Protein 1RYQ (pdb70)

Organism: Pyrococcus furiosus (strain ATCC 43587 / DSM 3638 / JCM 8422 / Vc1) (NCBI:txid186497)

Seque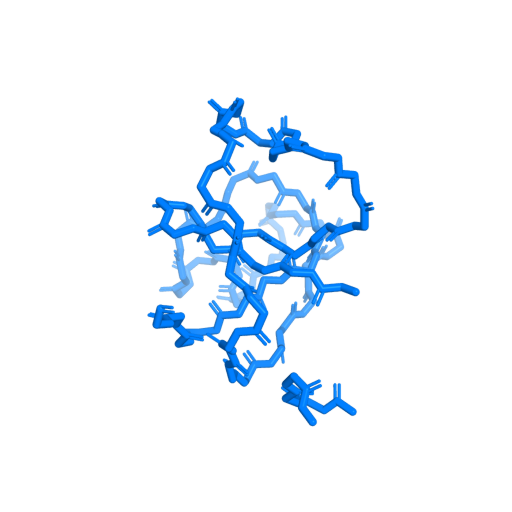nce (64 aa):
HHHHHEKACRHCHYITSEDRCPVCGSRDLSEEWFDLVIIVDVENSEIAKKIGAKVPGKYAIRVR

GO terms:
  GO:0005515 protein binding (F, IPI)

Foldseek 3Di:
DDFDDDWAAPPQFADDPDCADPPPGHNRTHDGFDDKDFFDDLVPDPVCVVSVPDDGGIGGPGHD

Structure (mmCIF, N/CA/C/O backbone):
data_1RYQ
#
_entry.id   1RYQ
#
_cell.length_a   45.534
_cell.length_b   45.534
_cell.length_c   50.760
_cell.angle_alpha   90.00
_cell.angle_beta   90.00
_cell.angle_gamma   120.00
#
_symmetry.space_group_name_H-M   'P 32 2 1'
#
loop_
_entity.id
_entity.type
_entity.pdbx_description
1 polymer "DNA-directed RNA polymerase, subunit e''"
2 non-polymer 'ZINC ION'
3 water water
#
loop_
_atom_site.group_PDB
_atom_site.id
_atom_site.type_symbol
_atom_site.label_atom_id
_atom_site.label_alt_id
_atom_site.label_comp_id
_atom_site.label_asym_id
_atom_site.label_entity_id
_atom_site.label_seq_id
_atom_site.pdbx_PDB_ins_code
_atom_site.Cartn_x
_atom_site.Cartn_y
_atom_site.Cartn_z
_atom_site.occupancy
_atom_site.B_iso_or_equiv
_atom_site.auth_seq_id
_atom_site.auth_comp_id
_atom_site.auth_asym_id
_atom_site.auth_atom_id
_atom_site.pdbx_PDB_model_num
ATOM 1 C CA . HIS A 1 3 ? 34.587 8.497 -15.000 1.00 39.03 -5 HIS A CA 1
ATOM 2 C C . HIS A 1 3 ? 33.358 8.495 -14.097 1.00 37.23 -5 HIS A C 1
ATOM 3 O O . HIS A 1 3 ? 33.429 8.890 -12.920 1.00 39.64 -5 HIS A O 1
ATOM 4 N N . HIS A 1 4 ? 32.236 8.034 -14.651 1.00 36.06 -4 HIS A N 1
ATOM 5 C CA . HIS A 1 4 ? 30.976 7.961 -13.912 1.00 30.51 -4 HIS A CA 1
ATOM 6 C C . HIS A 1 4 ? 30.912 6.715 -13.025 1.00 27.48 -4 HIS A C 1
ATOM 7 O O . HIS A 1 4 ? 30.030 6.610 -12.213 1.00 25.75 -4 HIS A O 1
ATOM 14 N N . HIS A 1 5 ? 31.842 5.775 -13.189 1.00 25.19 -3 HIS A N 1
ATOM 15 C CA . HIS A 1 5 ? 31.888 4.561 -12.350 1.00 21.40 -3 HIS A CA 1
ATOM 16 C C . HIS A 1 5 ? 33.265 4.341 -11.749 1.00 22.35 -3 HIS A C 1
ATOM 17 O O . HIS A 1 5 ? 34.223 5.011 -12.119 1.00 22.94 -3 HIS A O 1
ATOM 24 N N . HIS A 1 6 ? 33.354 3.379 -10.835 1.00 19.39 -2 HIS A N 1
ATOM 25 C CA . HIS A 1 6 ? 34.602 3.056 -10.152 1.00 21.40 -2 HIS A CA 1
ATOM 26 C C . HIS A 1 6 ? 35.775 2.700 -11.078 1.00 24.81 -2 HIS A C 1
ATOM 27 O O . HIS A 1 6 ? 36.925 2.991 -10.742 1.00 30.15 -2 HIS A O 1
ATOM 34 N N . HIS A 1 7 ? 35.476 2.094 -12.231 1.00 25.24 -1 HIS A N 1
ATOM 35 C CA . HIS A 1 7 ? 36.516 1.638 -13.160 1.00 29.38 -1 HIS A CA 1
ATOM 36 N N . GLU A 1 11 ? 39.308 6.603 -5.165 1.00 25.74 3 GLU A N 1
ATOM 37 C CA . GLU A 1 11 ? 37.901 6.961 -4.786 1.00 24.58 3 GLU A CA 1
ATOM 38 C C . GLU A 1 11 ? 37.056 5.728 -4.466 1.00 22.02 3 GLU A C 1
ATOM 39 O O . GLU A 1 11 ? 36.855 4.842 -5.310 1.00 21.55 3 GLU A O 1
ATOM 42 N N . LYS A 1 12 ? 36.537 5.709 -3.239 1.00 18.91 4 LYS A N 1
ATOM 43 C CA . LYS A 1 12 ? 35.701 4.610 -2.763 1.00 17.46 4 LYS A CA 1
ATOM 44 C C . LYS A 1 12 ? 34.375 5.188 -2.292 1.00 14.13 4 LYS A C 1
ATOM 45 O O . LYS A 1 12 ? 34.302 6.349 -1.858 1.00 17.37 4 LYS A O 1
ATOM 51 N N . ALA A 1 13 ? 33.331 4.367 -2.334 1.00 13.97 5 ALA A N 1
ATOM 52 C CA . ALA A 1 13 ? 31.998 4.828 -1.935 1.00 13.63 5 ALA A CA 1
ATOM 53 C C . ALA A 1 13 ? 31.598 4.174 -0.623 1.00 13.25 5 ALA A C 1
ATOM 54 O O . ALA A 1 13 ? 31.819 2.967 -0.414 1.00 14.02 5 ALA A O 1
ATOM 56 N N . CYS A 1 14 ? 30.974 4.960 0.240 1.00 11.88 6 CYS A N 1
ATOM 57 C CA . CYS A 1 14 ? 30.500 4.439 1.510 1.00 11.72 6 CYS A CA 1
ATOM 58 C C . CYS A 1 14 ? 29.322 3.474 1.315 1.00 12.63 6 CYS A C 1
ATOM 59 O O . CYS A 1 14 ? 28.330 3.823 0.659 1.00 12.37 6 CYS A O 1
ATOM 62 N N . ARG A 1 15 ? 29.424 2.298 1.916 1.00 11.61 7 ARG A N 1
ATOM 63 C CA . ARG A 1 15 ? 28.349 1.330 1.818 1.00 12.53 7 ARG A CA 1
ATOM 64 C C . ARG A 1 15 ? 27.068 1.734 2.548 1.00 13.45 7 ARG A C 1
ATOM 65 O O . ARG A 1 15 ? 26.001 1.161 2.266 1.00 16.60 7 ARG A O 1
ATOM 73 N N . HIS A 1 16 ? 27.124 2.721 3.435 1.00 11.79 8 HIS A N 1
ATOM 74 C CA . HIS A 1 16 ? 25.947 3.116 4.209 1.00 12.22 8 HIS A CA 1
ATOM 75 C C . HIS A 1 16 ? 25.265 4.370 3.685 1.00 14.49 8 HIS A C 1
ATOM 76 O O . HIS A 1 16 ? 24.032 4.430 3.676 1.00 18.27 8 HIS A O 1
ATOM 83 N N . CYS A 1 17 ? 26.028 5.360 3.222 1.00 11.64 9 CYS A N 1
ATOM 84 C CA . CYS A 1 17 ? 25.405 6.608 2.763 1.00 13.22 9 CYS A CA 1
ATOM 85 C C . CYS A 1 17 ? 25.798 6.945 1.325 1.00 10.80 9 CYS A C 1
ATOM 86 O O . CYS A 1 17 ? 25.299 7.928 0.811 1.00 12.72 9 CYS A O 1
ATOM 89 N N . HIS A 1 18 ? 26.673 6.151 0.713 1.00 10.51 10 HIS A N 1
ATOM 90 C CA . HIS A 1 18 ? 27.041 6.292 -0.704 1.00 11.72 10 HIS A CA 1
ATOM 91 C C . HIS A 1 18 ? 27.917 7.475 -1.075 1.00 11.08 10 HIS A C 1
ATOM 92 O O . HIS A 1 18 ? 28.22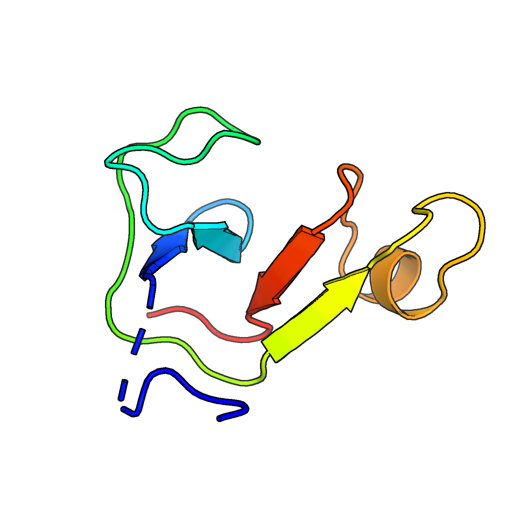3 7.661 -2.264 1.00 11.92 10 HIS A O 1
ATOM 99 N N . TYR A 1 19 ? 28.430 8.208 -0.099 1.00 11.51 11 TYR A N 1
ATOM 100 C CA . TYR A 1 19 ? 29.335 9.310 -0.395 1.00 11.51 11 TYR A CA 1
ATOM 101 C C . TYR A 1 19 ? 30.640 8.752 -0.928 1.00 11.51 11 TYR A C 1
ATOM 102 O O . TYR A 1 19 ? 31.125 7.682 -0.479 1.00 11.93 11 TYR A O 1
ATOM 111 N N . ILE A 1 20 ? 31.224 9.468 -1.886 1.00 12.30 12 ILE A N 1
ATOM 112 C CA . ILE A 1 20 ? 32.496 9.036 -2.487 1.00 14.25 12 ILE A CA 1
ATOM 113 C C . ILE A 1 20 ? 33.662 9.852 -1.933 1.00 15.42 12 ILE A C 1
ATOM 114 O O . ILE A 1 20 ? 33.594 11.087 -1.922 1.00 17.53 12 ILE A O 1
ATOM 119 N N . THR A 1 21 ? 34.676 9.151 -1.425 1.00 14.83 13 THR A N 1
ATOM 120 C CA . THR A 1 21 ? 35.814 9.787 -0.747 1.00 16.00 13 THR A CA 1
ATOM 121 C C . THR A 1 21 ? 37.107 9.054 -1.066 1.00 16.61 13 THR A C 1
ATOM 122 O O . THR A 1 21 ? 37.100 7.868 -1.382 1.00 17.59 13 THR A O 1
ATOM 126 N N . SER A 1 22 ? 38.215 9.793 -0.954 1.00 23.09 14 SER A N 1
ATOM 127 C CA . SER A 1 22 ? 39.557 9.194 -0.996 1.00 23.75 14 SER A CA 1
ATOM 128 C C . SER A 1 22 ? 40.139 8.996 0.415 1.00 26.59 14 SER A C 1
ATOM 129 O O . SER A 1 22 ? 41.240 8.474 0.560 1.00 28.84 14 SER A O 1
ATOM 132 N N . GLU A 1 23 ? 39.396 9.414 1.443 1.00 23.48 15 GLU A N 1
ATOM 133 C CA . GLU A 1 23 ? 39.781 9.241 2.853 1.00 23.31 15 GLU A CA 1
ATOM 134 C C . GLU A 1 23 ? 39.569 7.819 3.344 1.00 24.20 15 GLU A C 1
ATOM 135 O O . GLU A 1 23 ? 38.957 7.014 2.651 1.00 24.48 15 GLU A O 1
ATOM 141 N N . ASP A 1 24 ? 40.094 7.486 4.529 1.00 23.77 16 ASP A N 1
ATOM 142 C CA . ASP A 1 24 ? 39.992 6.108 5.006 1.00 26.30 16 ASP A CA 1
ATOM 143 C C . ASP A 1 24 ? 38.698 5.883 5.761 1.00 23.24 16 ASP A C 1
ATOM 144 O O . ASP A 1 24 ? 38.437 4.789 6.253 1.00 25.37 16 ASP A O 1
ATOM 146 N N . ARG A 1 25 ? 37.883 6.927 5.856 1.00 19.91 17 ARG A N 1
ATOM 147 C CA . ARG A 1 25 ? 36.553 6.804 6.451 1.00 20.90 17 ARG A CA 1
ATOM 148 C C . ARG A 1 25 ? 35.637 7.836 5.827 1.00 18.14 17 ARG A C 1
ATOM 149 O O . ARG A 1 25 ? 36.074 8.880 5.355 1.00 16.77 17 ARG A O 1
ATOM 156 N N . CYS A 1 26 ? 34.352 7.529 5.801 1.00 14.15 18 CYS A N 1
ATOM 157 C CA . CYS A 1 26 ? 33.381 8.411 5.215 1.00 13.59 18 CYS A CA 1
ATOM 158 C C . CYS A 1 26 ? 33.221 9.671 6.071 1.00 14.33 18 CYS A C 1
ATOM 159 O O . CYS A 1 26 ? 32.900 9.553 7.268 1.00 15.01 18 CYS A O 1
ATOM 162 N N . PRO A 1 27 ? 33.396 10.870 5.491 1.00 13.96 19 PRO A N 1
ATOM 163 C CA . PRO A 1 27 ? 33.199 12.101 6.271 1.00 15.44 19 PRO A CA 1
ATOM 164 C C . PRO A 1 27 ? 31.750 12.379 6.645 1.00 14.17 19 PRO A C 1
ATOM 165 O O . PRO A 1 27 ? 31.486 13.124 7.591 1.00 15.65 19 PRO A O 1
ATOM 169 N N . VAL A 1 28 ? 30.812 11.772 5.913 1.00 12.96 20 VAL A N 1
ATOM 170 C CA . VAL A 1 28 ? 29.400 12.047 6.152 1.00 14.20 20 VAL A CA 1
ATOM 171 C C . VAL A 1 28 ? 28.864 11.282 7.371 1.00 12.85 20 VAL A C 1
ATOM 172 O O . VAL A 1 28 ? 28.383 11.902 8.334 1.00 12.22 20 VAL A O 1
ATOM 176 N N . CYS A 1 29 ? 28.993 9.963 7.357 1.00 12.46 21 CYS A N 1
ATOM 177 C CA . CYS A 1 29 ? 28.433 9.133 8.435 1.00 10.95 21 CYS A CA 1
ATOM 178 C C . CYS A 1 29 ? 29.500 8.588 9.356 1.00 11.96 21 CYS A C 1
ATOM 179 O O . CYS A 1 29 ? 29.175 7.994 10.390 1.00 12.12 21 CYS A O 1
ATOM 182 N N . GLY A 1 30 ? 30.781 8.718 8.995 1.00 12.17 22 GLY A N 1
ATOM 183 C CA . GLY A 1 30 ? 31.873 8.183 9.815 1.00 12.07 22 GLY A CA 1
ATOM 184 C C . GLY A 1 30 ? 32.271 6.737 9.539 1.00 13.23 22 GLY A C 1
ATOM 185 O O . GLY A 1 30 ? 33.230 6.272 10.123 1.00 14.27 22 GLY A O 1
ATOM 186 N N . SER A 1 31 ? 31.565 6.009 8.666 1.00 11.51 23 SER A N 1
ATOM 187 C CA . SER A 1 31 ? 31.863 4.598 8.487 1.00 11.96 23 SER A CA 1
ATOM 188 C C . SER A 1 31 ? 33.222 4.334 7.829 1.00 12.68 23 SER A C 1
ATOM 189 O O . SER A 1 31 ? 33.670 5.098 6.944 1.00 14.11 23 SER A O 1
ATOM 192 N N . ARG A 1 32 ? 33.808 3.202 8.187 1.00 13.31 24 ARG A N 1
ATOM 193 C CA . ARG A 1 32 ? 34.999 2.708 7.510 1.00 13.89 24 ARG A CA 1
ATOM 194 C C . ARG A 1 32 ? 34.651 1.764 6.365 1.00 13.92 24 ARG A C 1
ATOM 195 O O . ARG A 1 32 ? 35.534 1.273 5.651 1.00 14.78 24 ARG A O 1
ATOM 203 N N . ASP A 1 33 ? 33.367 1.531 6.109 1.00 12.45 25 ASP A N 1
ATOM 204 C CA . ASP A 1 33 ? 32.957 0.582 5.088 1.00 13.32 25 ASP A CA 1
ATOM 205 C C . ASP A 1 33 ? 32.920 1.196 3.682 1.00 13.96 25 ASP A C 1
ATOM 206 O O . ASP A 1 33 ? 31.845 1.420 3.081 1.00 14.88 25 ASP A O 1
ATOM 211 N N . LEU A 1 34 ? 34.123 1.444 3.165 1.00 14.29 26 LEU A N 1
ATOM 212 C CA . LEU A 1 34 ? 34.299 2.076 1.857 1.00 15.42 26 LEU A CA 1
ATOM 213 C C . LEU A 1 34 ? 34.554 1.003 0.825 1.00 17.54 26 LEU A C 1
ATOM 214 O O . LEU A 1 34 ? 35.440 0.159 1.012 1.00 18.95 26 LEU A O 1
ATOM 219 N N . SER A 1 35 ? 33.777 1.028 -0.253 1.00 17.07 27 SER A N 1
ATOM 220 C CA . SER A 1 35 ? 33.895 0.041 -1.318 1.00 17.10 27 SER A CA 1
ATOM 221 C C . SER A 1 35 ? 34.593 0.600 -2.558 1.00 18.51 27 SER A C 1
ATOM 222 O O . SER A 1 35 ? 34.296 1.708 -3.034 1.00 16.93 27 SER A O 1
ATOM 225 N N . GLU A 1 36 ? 35.502 -0.201 -3.107 1.00 21.72 28 GLU A N 1
ATOM 226 C CA . GLU A 1 36 ? 36.110 0.097 -4.396 1.00 22.39 28 GLU A CA 1
ATOM 227 C C . GLU A 1 36 ? 35.170 -0.130 -5.572 1.00 21.29 28 GLU A C 1
ATOM 228 O O . GLU A 1 36 ? 35.438 0.355 -6.658 1.00 26.12 28 GLU A O 1
ATOM 234 N N . GLU A 1 37 ? 34.069 -0.847 -5.359 1.00 17.65 29 GLU A N 1
ATOM 235 C CA . GLU A 1 37 ? 33.110 -1.178 -6.405 1.00 20.00 29 GLU A CA 1
ATOM 236 C C . GLU A 1 37 ? 31.801 -0.370 -6.298 1.00 16.74 29 GLU A C 1
ATOM 237 O O . GLU A 1 37 ? 30.944 -0.638 -5.452 1.00 20.35 29 GLU A O 1
ATOM 243 N N . TRP A 1 38 ? 31.653 0.621 -7.161 1.00 17.68 30 TRP A N 1
ATOM 244 C CA . TRP A 1 38 ? 30.492 1.505 -7.148 1.00 15.01 30 TRP A CA 1
ATOM 245 C C . TRP A 1 38 ? 30.239 2.033 -8.552 1.00 13.61 30 TRP A C 1
ATOM 246 O O . TRP A 1 38 ? 31.133 2.005 -9.397 1.00 17.41 30 TRP A O 1
ATOM 257 N N . PHE A 1 39 ? 29.024 2.512 -8.784 1.00 15.41 31 PHE A N 1
ATOM 258 C CA . PHE A 1 39 ? 28.574 2.959 -10.110 1.00 14.90 31 PHE A CA 1
ATOM 259 C C . PHE A 1 39 ? 27.692 4.178 -10.013 1.00 16.74 31 PHE A C 1
ATOM 260 O O . PHE A 1 39 ? 26.961 4.386 -9.028 1.00 16.34 31 PHE A O 1
ATOM 268 N N . ASP A 1 40 ? 27.732 4.954 -11.097 1.00 16.00 32 ASP A N 1
ATOM 269 C CA . ASP A 1 40 ? 26.826 6.075 -11.349 1.00 16.75 32 ASP A CA 1
ATOM 270 C C . ASP A 1 40 ? 27.094 7.255 -10.393 1.00 15.71 32 ASP A C 1
ATOM 271 O O . ASP A 1 40 ? 26.308 7.511 -9.478 1.00 16.80 32 ASP A O 1
ATOM 276 N N . LEU A 1 41 ? 28.186 7.952 -10.633 1.00 15.77 33 LEU A N 1
ATOM 277 C CA . LEU A 1 41 ? 28.542 9.153 -9.872 1.00 15.73 33 LEU A CA 1
ATOM 278 C C . LEU A 1 41 ? 27.549 10.286 -10.125 1.00 15.25 33 LEU A C 1
ATOM 279 O O . LEU A 1 41 ? 27.137 10.544 -11.278 1.00 17.62 33 LEU A O 1
ATOM 284 N N . VAL A 1 42 ? 27.139 10.965 -9.057 1.00 13.97 34 VAL A N 1
ATOM 285 C CA . VAL A 1 42 ? 26.387 12.224 -9.164 1.00 13.54 34 VAL A CA 1
ATOM 286 C C . VAL A 1 42 ? 27.053 13.270 -8.267 1.00 14.35 34 VAL A C 1
ATOM 287 O O . VAL A 1 42 ? 27.753 12.919 -7.298 1.00 15.08 34 VAL A O 1
ATOM 291 N N . ILE A 1 43 ? 26.914 14.537 -8.628 1.00 14.43 35 ILE A N 1
ATOM 292 C CA . ILE A 1 43 ? 27.532 15.609 -7.865 1.00 15.78 35 ILE A CA 1
ATOM 293 C C . ILE A 1 43 ? 26.458 16.519 -7.317 1.00 14.74 35 ILE A C 1
ATOM 294 O O . ILE A 1 43 ? 25.492 16.874 -8.008 1.00 15.30 35 ILE A O 1
ATOM 302 N N . ILE A 1 44 ? 26.589 16.845 -6.036 1.00 13.44 36 ILE A N 1
ATOM 303 C CA . ILE A 1 44 ? 25.731 17.814 -5.377 1.00 12.50 36 ILE A CA 1
ATOM 304 C C . ILE A 1 44 ? 26.603 18.949 -4.874 1.00 13.52 36 ILE A C 1
ATOM 305 O O . ILE A 1 44 ? 27.551 18.727 -4.119 1.00 14.08 36 ILE A O 1
ATOM 310 N N . VAL A 1 45 ? 26.308 20.171 -5.304 1.00 12.93 37 VAL A N 1
ATOM 311 C CA . VAL A 1 45 ? 27.064 21.335 -4.857 1.00 13.01 37 VAL A CA 1
ATOM 312 C C . VAL A 1 45 ? 26.323 22.052 -3.734 1.00 12.53 37 VAL A C 1
ATOM 313 O O . VAL A 1 45 ? 26.957 22.391 -2.702 1.00 13.53 37 VAL A O 1
ATOM 317 N N . ASP A 1 46 ? 25.032 22.301 -3.883 1.00 13.08 38 ASP A N 1
ATOM 318 C CA . ASP A 1 46 ? 24.234 22.961 -2.845 1.00 13.53 38 ASP A CA 1
ATOM 319 C C . ASP A 1 46 ? 23.040 22.052 -2.585 1.00 15.81 38 ASP A C 1
ATOM 320 O O . ASP A 1 46 ? 22.156 21.960 -3.417 1.00 16.78 38 ASP A O 1
ATOM 325 N N . VAL A 1 47 ? 23.026 21.372 -1.443 1.00 19.61 39 VAL A N 1
ATOM 326 C CA . VAL A 1 47 ? 21.948 20.433 -1.124 1.00 20.19 39 VAL A CA 1
ATOM 327 C C . VAL A 1 47 ? 20.543 20.997 -1.231 1.00 22.01 3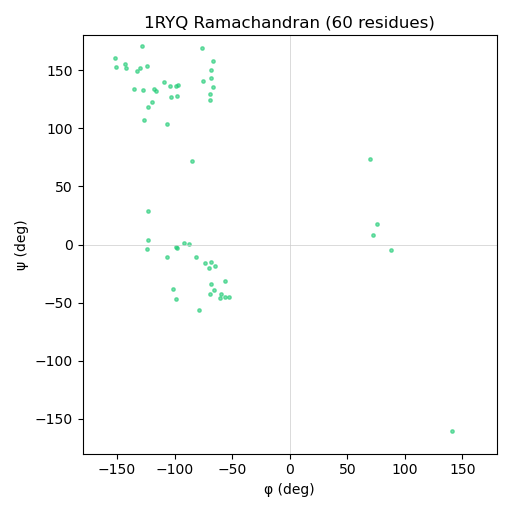9 VAL A C 1
ATOM 328 O O . VAL A 1 47 ? 19.649 20.367 -1.802 1.00 24.88 39 VAL A O 1
ATOM 332 N N . GLU A 1 48 ? 20.355 22.200 -0.695 1.00 24.05 40 GLU A N 1
ATOM 333 C CA . GLU A 1 48 ? 19.034 22.826 -0.664 1.00 26.26 40 GLU A CA 1
ATOM 334 C C . GLU A 1 48 ? 18.458 23.160 -2.032 1.00 25.66 40 GLU A C 1
ATOM 335 O O . GLU A 1 48 ? 17.255 23.354 -2.182 1.00 27.99 40 GLU A O 1
ATOM 338 N N . ASN A 1 49 ? 19.327 23.215 -3.036 1.00 21.23 41 ASN A N 1
ATOM 339 C CA . ASN A 1 49 ? 18.925 23.614 -4.367 1.00 20.55 41 ASN A CA 1
ATOM 340 C C . ASN A 1 49 ? 19.246 22.544 -5.419 1.00 16.74 41 ASN A C 1
ATOM 34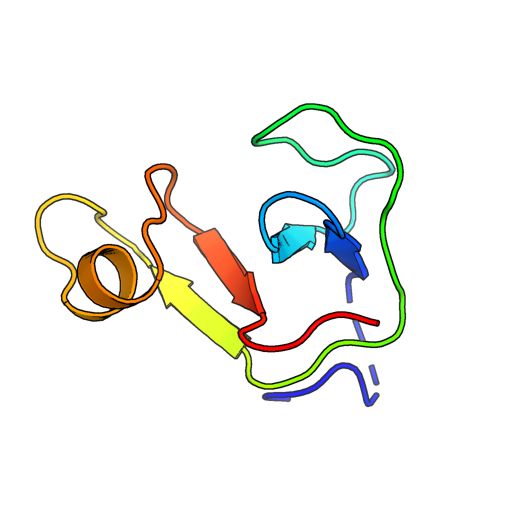1 O O . ASN A 1 49 ? 19.417 22.845 -6.595 1.00 18.57 41 ASN 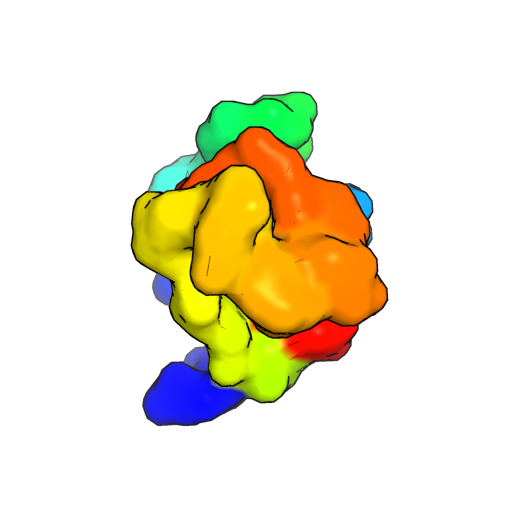A O 1
ATOM 346 N N . SER A 1 50 ? 19.253 21.285 -4.984 1.00 16.49 42 SER A N 1
ATOM 347 C CA . SER A 1 50 ? 19.652 20.160 -5.846 1.00 14.27 42 SER A CA 1
ATOM 348 C C . SER A 1 50 ? 18.582 19.087 -5.967 1.00 15.79 42 SER A C 1
ATOM 349 O O . SER A 1 50 ? 18.230 18.4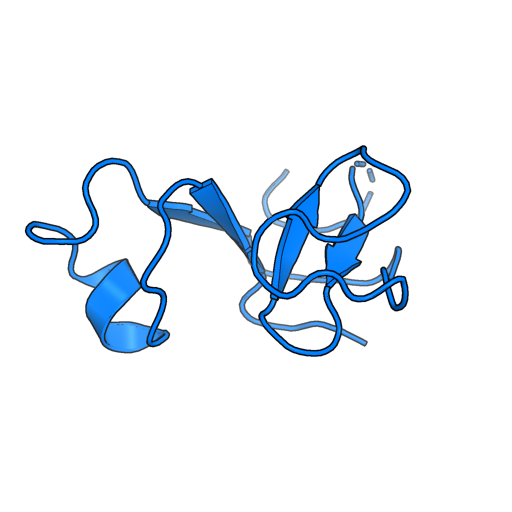39 -4.973 1.00 16.33 42 SER A O 1
ATOM 354 N N . GLU A 1 51 ? 18.112 18.870 -7.197 1.00 14.52 43 GLU A N 1
ATOM 355 C CA . GLU A 1 51 ? 17.154 17.803 -7.480 1.00 15.56 43 GLU A CA 1
ATOM 356 C C . GLU A 1 51 ? 17.770 16.443 -7.267 1.00 16.12 43 GLU A C 1
ATOM 357 O O . GLU A 1 51 ? 17.124 15.531 -6.749 1.00 14.99 43 GLU A O 1
ATOM 363 N N . ILE A 1 52 ? 19.029 16.264 -7.639 1.00 13.84 44 ILE A N 1
ATOM 364 C CA . ILE A 1 52 ? 19.592 14.953 -7.406 1.00 15.98 44 ILE A CA 1
ATOM 365 C C . ILE A 1 52 ? 19.770 14.665 -5.913 1.00 15.12 44 ILE A C 1
ATOM 366 O O . ILE A 1 52 ? 19.560 13.531 -5.503 1.00 14.97 44 ILE A O 1
ATOM 371 N N . ALA A 1 53 ? 20.094 15.685 -5.099 1.00 14.20 45 ALA A N 1
ATOM 372 C CA . ALA A 1 53 ? 20.113 15.483 -3.635 1.00 14.78 45 ALA A CA 1
ATOM 373 C C . ALA A 1 53 ? 18.770 14.979 -3.121 1.00 15.61 45 ALA A C 1
ATOM 374 O O . ALA A 1 53 ? 18.745 14.037 -2.321 1.00 15.25 45 ALA A O 1
ATOM 376 N N . LYS A 1 54 ? 17.681 15.588 -3.594 1.00 16.05 46 LYS A N 1
ATOM 377 C CA . LYS A 1 54 ? 16.329 15.151 -3.194 1.00 17.54 46 LYS A CA 1
ATOM 378 C C . LYS A 1 54 ? 16.076 13.705 -3.588 1.00 17.69 46 LYS A C 1
ATOM 379 O O . LYS A 1 54 ? 15.617 12.888 -2.783 1.00 18.14 46 LYS A O 1
ATOM 382 N N . LYS A 1 55 ? 16.428 13.356 -4.817 1.00 15.08 47 LYS A N 1
ATOM 383 C CA . LYS A 1 55 ? 16.217 12.004 -5.324 1.00 16.48 47 LYS A CA 1
ATOM 384 C C . LYS A 1 55 ? 16.948 10.954 -4.493 1.00 16.52 47 LYS A C 1
ATOM 385 O O . LYS A 1 55 ? 16.402 9.893 -4.184 1.00 18.31 47 LYS A O 1
ATOM 389 N N . ILE A 1 56 ? 18.192 11.234 -4.101 1.00 15.07 48 ILE A N 1
ATOM 390 C CA . ILE A 1 56 ? 18.970 10.240 -3.387 1.00 15.67 48 ILE A CA 1
ATOM 391 C C . ILE A 1 56 ? 18.970 10.404 -1.875 1.00 15.44 48 ILE A C 1
ATOM 392 O O . ILE A 1 56 ? 19.543 9.559 -1.195 1.00 18.55 48 ILE A O 1
ATOM 397 N N . GLY A 1 57 ? 18.326 11.449 -1.373 1.00 15.70 49 GLY A N 1
ATOM 398 C CA . GLY A 1 57 ? 18.259 11.665 0.075 1.00 14.65 49 GLY A CA 1
ATOM 399 C C . GLY A 1 57 ? 19.532 12.199 0.701 1.00 18.41 49 GLY A C 1
ATOM 400 O O . GLY A 1 57 ? 19.668 12.154 1.929 1.00 20.55 49 GLY A O 1
ATOM 401 N N . ALA A 1 58 ? 20.446 12.757 -0.095 1.00 14.34 50 ALA A N 1
ATOM 402 C CA . ALA A 1 58 ? 21.700 13.263 0.453 1.00 15.33 50 ALA A CA 1
ATOM 403 C C . ALA A 1 58 ? 21.501 14.579 1.178 1.00 15.07 50 ALA A C 1
ATOM 404 O O . ALA A 1 58 ? 20.735 15.435 0.755 1.00 16.54 50 ALA A O 1
ATOM 406 N N . LYS A 1 59 ? 22.206 14.739 2.298 1.00 15.01 51 LYS A N 1
ATOM 407 C CA . LYS A 1 59 ? 22.091 15.954 3.107 1.00 16.04 51 LYS A CA 1
ATOM 408 C C . LYS A 1 59 ? 23.409 16.666 3.329 1.00 18.06 51 LYS A C 1
ATOM 409 O O . LYS A 1 59 ? 23.447 17.675 4.029 1.00 20.43 51 LYS A O 1
ATOM 414 N N . VAL A 1 60 ? 24.475 16.153 2.715 1.00 15.66 52 VAL A N 1
ATOM 415 C CA . VAL A 1 60 ? 25.804 16.783 2.756 1.00 16.76 52 VAL A CA 1
ATOM 416 C C . VAL A 1 60 ? 26.224 16.898 1.283 1.00 15.23 52 VAL A C 1
ATOM 417 O O . VAL A 1 60 ? 26.113 15.918 0.552 1.00 14.76 52 VAL A O 1
ATOM 421 N N . PRO A 1 61 ? 26.730 18.044 0.822 1.00 13.70 53 PRO A N 1
ATOM 422 C CA . PRO A 1 61 ? 27.185 18.138 -0.570 1.00 14.06 53 PRO A CA 1
ATOM 423 C C . PRO A 1 61 ? 28.404 17.264 -0.821 1.00 14.50 53 PRO A C 1
ATOM 424 O O . PRO A 1 61 ? 29.153 16.887 0.102 1.00 15.71 53 PRO A O 1
ATOM 428 N N . GLY A 1 62 ? 28.605 16.935 -2.092 1.00 13.73 54 GLY A N 1
ATOM 429 C CA . GLY A 1 62 ? 29.727 16.178 -2.565 1.00 13.37 54 GLY A CA 1
ATOM 430 C C . GLY A 1 62 ? 29.326 15.201 -3.645 1.00 13.03 54 GLY A C 1
ATOM 431 O O . GLY A 1 62 ? 28.293 15.357 -4.296 1.00 14.84 54 GLY A O 1
ATOM 432 N N . LYS A 1 63 ? 30.187 14.227 -3.836 1.00 12.94 55 LYS A N 1
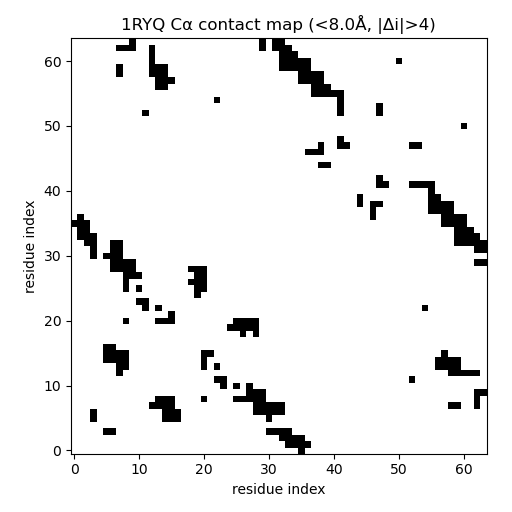ATOM 433 C CA . LYS A 1 63 ? 29.997 13.204 -4.842 1.00 14.34 55 LYS A CA 1
ATOM 434 C C . LYS A 1 63 ? 29.427 11.950 -4.199 1.00 12.50 55 LYS A C 1
ATOM 435 O O . LYS A 1 63 ? 29.862 11.574 -3.103 1.00 13.45 55 LYS A O 1
ATOM 441 N N . TYR A 1 64 ? 28.437 11.356 -4.860 1.00 12.75 56 TYR A N 1
ATOM 442 C CA . TYR A 1 64 ? 27.765 10.148 -4.381 1.00 11.19 56 TYR A CA 1
ATOM 443 C C . TYR A 1 64 ? 27.640 9.131 -5.494 1.00 13.00 56 TYR A C 1
ATOM 444 O O . TYR A 1 64 ? 27.516 9.499 -6.676 1.00 13.80 56 TYR A O 1
ATOM 453 N N . ALA A 1 65 ? 27.655 7.855 -5.143 1.00 12.08 57 ALA A N 1
ATOM 454 C CA . ALA A 1 65 ? 27.354 6.770 -6.091 1.00 12.30 57 ALA A CA 1
ATOM 455 C C . ALA A 1 65 ? 25.908 6.333 -5.954 1.00 14.51 57 ALA A C 1
ATOM 456 O O . ALA A 1 65 ? 25.422 6.172 -4.835 1.00 15.81 57 ALA A O 1
ATOM 458 N N . ILE A 1 66 ? 25.209 6.106 -7.060 1.00 15.19 58 ILE A N 1
ATOM 459 C CA . ILE A 1 66 ? 23.851 5.551 -6.969 1.00 16.91 58 ILE A CA 1
ATOM 460 C C . ILE A 1 66 ? 23.913 4.113 -6.488 1.00 16.90 58 ILE A C 1
ATOM 461 O O . ILE A 1 66 ? 23.112 3.719 -5.628 1.00 18.00 58 ILE A O 1
ATOM 466 N N . ARG A 1 67 ? 24.860 3.352 -7.023 1.00 16.83 59 ARG A N 1
ATOM 467 C CA . ARG A 1 67 ? 25.023 1.924 -6.724 1.00 18.79 59 ARG A CA 1
ATOM 468 C C . ARG A 1 67 ? 26.371 1.669 -6.033 1.00 18.39 59 ARG A C 1
ATOM 469 O O . ARG A 1 67 ? 27.420 2.152 -6.501 1.00 17.26 59 ARG A O 1
ATOM 477 N N . VAL A 1 68 ? 26.337 0.906 -4.925 1.00 16.88 60 VAL A N 1
ATOM 478 C CA . VAL A 1 68 ? 27.542 0.505 -4.208 1.00 16.40 60 VAL A CA 1
ATOM 479 C C . VAL A 1 68 ? 27.451 -0.975 -3.854 1.00 18.02 60 VAL A C 1
ATOM 480 O O . VAL A 1 68 ? 26.421 -1.415 -3.353 1.00 21.15 60 VAL A O 1
ATOM 484 N N . ARG A 1 69 ? 28.533 -1.696 -4.097 1.00 18.35 61 ARG A N 1
ATOM 485 C CA . ARG A 1 69 ? 28.633 -3.105 -3.700 1.00 21.50 61 ARG A CA 1
ATOM 486 C C . ARG A 1 69 ? 29.603 -3.226 -2.536 1.00 21.45 61 ARG A C 1
ATOM 487 O O . ARG A 1 69 ? 30.823 -3.291 -2.691 1.00 21.85 61 ARG A O 1
#

Radius of gyration: 10.69 Å; Cα contacts (8 Å, |Δi|>4): 142; chains: 1; bounding box: 24×27×25 Å

Solvent-accessible surface area: 4207 Å² total; per-residue (Å²): 88,136,85,86,69,107,74,0,0,119,122,38,56,38,13,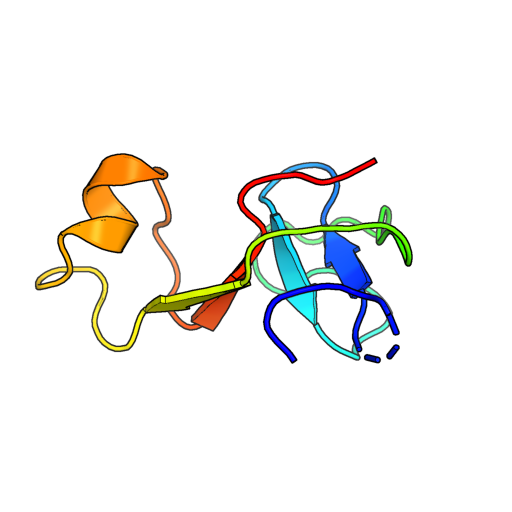11,97,110,93,107,1,76,50,67,39,22,184,66,23,2,130,88,9,46,51,49,27,99,3,123,72,29,120,124,18,144,53,2,97,117,56,54,9,154,62,67,20,92,6,2,74,133,34,67

Nearest PDB structures (foldseek):
  1ryq-assembly1_A  TM=1.016E+00  e=1.491E-12  Pyrococcus furiosus
  3p8b-assembly1_A  TM=9.671E-01  e=1.043E-09  Pyrococcus furiosus
  3qqc-assembly1_E  TM=9.747E-01  e=9.762E-10  Pyrococcus furiosus
  8oki-assembly1_I  TM=8.972E-01  e=2.668E-08  Pyrococcus furiosus DSM 3638
  8p2i-assembly1_I  TM=9.051E-01  e=3.254E-08  Pyrococcus furiosus DSM 3638

CATH classification: 2.20.28.90

B-factor: mean 19.61, std 7.03, range [10.12, 43.66]

Secondary structure (P-SEA, 3-state):
ccccccbbbcccccccccccccccccccccccccbbbbbccccccaaaaaaccccccccccccc

InterPro domains:
  IPR007178 Transcription elongation factor Spt4, archaea [MF_00949] (5-61)
  IPR007178 Transcription elongation factor Spt4, archaea [NF041664] (4-60)
  IPR007178 Transcription elongation factor Spt4, archaea [PTHR40704] (1-61)
  IPR022800 Spt4/RpoE2 zinc finger [PF06093] (3-61)
  IPR022800 Spt4/RpoE2 zinc finger [SM01389] (3-61)
  IPR029040 RNA polymerase subunit RPABC4/transcription elongation factor Spt4 [SSF63393] (3-61)
  IPR038589 Transcription elongation factor Spt4 superfamily, archaea [G3DSA:2.20.28.90] (1-61)